Protein AF-A0A7G6RL54-F1 (afdb_monomer_lite)

InterPro domains:
  IPR003615 HNH nuclease [cd00085] (35-73)

Organism: Rhizobium leguminosarum bv. viciae (NCBI:txid387)

Radius of gyration: 21.29 Å; chains: 1; bounding box: 58×25×59 Å

Secondary structure (DSSP, 8-state):
-EE-TT-GGGTTS-SEE-HHHHHHHHHH-S--EE-TTT--EE-TTT-EEEETTS-TT---GGGEEEE-HHHHHHHHHHHHHHHHHHHHHHHHHHSS---THHHHHHHGGG-----

pLDDT: mean 82.57, std 20.1, range [34.28, 98.62]

Structure (mmCIF, N/CA/C/O backbone):
data_AF-A0A7G6RL54-F1
#
_entry.id   AF-A0A7G6RL54-F1
#
loop_
_atom_site.group_PDB
_atom_site.id
_atom_site.type_symbol
_atom_site.label_atom_id
_atom_site.label_alt_id
_atom_site.label_comp_id
_atom_site.label_asym_id
_atom_site.label_entity_id
_atom_site.label_seq_id
_atom_site.pdbx_PDB_ins_code
_atom_site.Cartn_x
_atom_site.Cartn_y
_atom_site.Cartn_z
_atom_site.occupancy
_atom_site.B_iso_or_equiv
_atom_site.auth_seq_id
_atom_site.auth_comp_id
_atom_site.auth_asym_id
_atom_site.auth_atom_id
_atom_site.pdbx_PDB_model_num
ATOM 1 N N . MET A 1 1 ? -6.321 11.489 1.165 1.00 89.75 1 MET A N 1
ATOM 2 C CA . MET A 1 1 ? -6.547 10.937 2.523 1.00 89.75 1 MET A CA 1
ATOM 3 C C . MET A 1 1 ? -8.037 10.681 2.677 1.00 89.75 1 MET A C 1
ATOM 5 O O . MET A 1 1 ? -8.804 11.387 2.035 1.00 89.75 1 MET A O 1
ATOM 9 N N . ALA A 1 2 ? -8.429 9.697 3.478 1.00 94.06 2 ALA A N 1
ATOM 10 C CA . ALA A 1 2 ? -9.812 9.393 3.830 1.00 94.06 2 ALA A CA 1
ATOM 11 C C . ALA A 1 2 ? -10.069 9.795 5.290 1.00 94.06 2 ALA A C 1
ATOM 13 O O . ALA A 1 2 ? -9.184 9.627 6.129 1.00 94.06 2 ALA A O 1
ATOM 14 N N . HIS A 1 3 ? -11.252 10.337 5.582 1.00 95.81 3 HIS A N 1
ATOM 15 C CA . HIS A 1 3 ? -11.720 10.540 6.954 1.00 95.81 3 HIS A CA 1
ATOM 16 C C . HIS A 1 3 ? -12.255 9.203 7.481 1.00 95.81 3 HIS A C 1
ATOM 18 O O . HIS A 1 3 ? -13.222 8.682 6.932 1.00 95.81 3 HIS A O 1
ATOM 24 N N . ALA A 1 4 ? -11.602 8.638 8.494 1.00 92.94 4 ALA A N 1
ATOM 25 C CA . ALA A 1 4 ? -11.834 7.278 8.980 1.00 92.94 4 ALA A CA 1
ATOM 26 C C . ALA A 1 4 ? -11.785 7.198 10.522 1.00 92.94 4 ALA A C 1
ATOM 28 O O . ALA A 1 4 ? -10.969 6.461 11.067 1.00 92.94 4 ALA A O 1
ATOM 29 N N . PRO A 1 5 ? -12.599 7.977 11.259 1.00 94.06 5 PRO A N 1
ATOM 30 C CA . PRO A 1 5 ? -12.598 7.947 12.720 1.00 94.06 5 PRO A CA 1
ATOM 31 C C . PRO A 1 5 ? -12.970 6.555 13.249 1.00 94.06 5 PRO A C 1
ATOM 33 O O . PRO A 1 5 ? -13.934 5.950 12.788 1.00 94.06 5 PRO A O 1
ATOM 36 N N . GLY A 1 6 ? -12.215 6.057 14.232 1.00 93.00 6 GLY A N 1
ATOM 37 C CA . GLY A 1 6 ? -12.452 4.741 14.839 1.00 93.00 6 GLY A CA 1
ATOM 38 C C . GLY A 1 6 ? -11.999 3.554 13.984 1.00 93.00 6 GLY A C 1
ATOM 39 O O . GLY A 1 6 ? -12.130 2.415 14.419 1.00 93.00 6 GLY A O 1
ATOM 40 N N . HIS A 1 7 ? -11.436 3.794 12.795 1.00 95.19 7 HIS A N 1
ATOM 41 C CA . HIS A 1 7 ? -10.824 2.736 11.998 1.00 95.19 7 HIS A CA 1
ATOM 42 C C . HIS A 1 7 ? -9.554 2.222 12.705 1.00 95.19 7 HIS A C 1
ATOM 44 O O . HIS A 1 7 ? -8.789 3.065 13.189 1.00 95.19 7 HIS A O 1
ATOM 50 N N . PRO A 1 8 ? -9.251 0.905 12.704 1.00 95.06 8 PRO A N 1
ATOM 51 C CA . PRO A 1 8 ? -8.079 0.346 13.394 1.00 95.06 8 PRO A CA 1
ATOM 52 C C . PRO A 1 8 ? -6.750 1.041 13.053 1.00 95.06 8 PRO A C 1
ATOM 54 O O . PRO A 1 8 ? -5.912 1.279 13.914 1.00 95.06 8 PRO A O 1
ATOM 57 N N . LEU A 1 9 ? -6.573 1.466 11.797 1.00 93.75 9 LEU A N 1
ATOM 58 C CA . LEU A 1 9 ? -5.379 2.220 11.368 1.00 93.75 9 LEU A CA 1
ATOM 59 C C . LEU A 1 9 ? -5.256 3.638 11.966 1.00 93.75 9 LEU A C 1
ATOM 61 O O . LEU A 1 9 ? -4.162 4.202 11.998 1.00 93.75 9 LEU A O 1
ATOM 65 N N . THR A 1 10 ? -6.359 4.212 12.444 1.00 93.31 10 THR A N 1
ATOM 66 C CA . THR A 1 10 ? -6.423 5.557 13.043 1.00 93.31 10 THR A CA 1
ATOM 67 C C . THR A 1 10 ? -6.540 5.535 14.567 1.00 93.31 10 THR A C 1
ATOM 69 O O . THR A 1 10 ? -6.608 6.600 15.184 1.00 93.31 10 THR A O 1
ATOM 72 N N . GLU A 1 11 ? -6.564 4.354 15.190 1.00 87.94 11 GLU A N 1
ATOM 73 C CA . GLU A 1 11 ? -6.712 4.228 16.638 1.00 87.94 11 GLU A CA 1
ATOM 74 C C . GLU A 1 11 ? -5.574 4.964 17.368 1.00 87.94 11 GLU A C 1
ATOM 76 O O . GLU A 1 11 ? -4.393 4.830 17.037 1.00 87.94 11 GLU A O 1
ATOM 81 N N . GLY A 1 12 ? -5.939 5.830 18.320 1.00 83.88 12 GLY A N 1
ATOM 82 C CA . GLY A 1 12 ? -4.990 6.680 19.049 1.00 83.88 12 GLY A CA 1
ATOM 83 C C . GLY A 1 12 ? -4.324 7.792 18.220 1.00 83.88 12 GLY A C 1
ATOM 84 O O . GLY A 1 12 ? -3.381 8.423 18.697 1.00 83.88 12 GLY A O 1
ATOM 85 N N . LYS A 1 13 ? -4.782 8.050 16.986 1.00 85.69 13 LYS A N 1
ATOM 86 C CA . LYS A 1 13 ? -4.226 9.057 16.063 1.00 85.69 13 LYS A CA 1
ATOM 87 C C . LYS A 1 13 ? -5.307 10.030 15.568 1.00 85.69 13 LYS A C 1
ATOM 89 O O . LYS A 1 13 ? -6.429 10.073 16.064 1.00 85.69 13 LYS A O 1
ATOM 94 N N . ARG A 1 14 ? -4.945 10.873 14.592 1.00 90.06 14 ARG A N 1
ATOM 95 C CA . ARG A 1 14 ? -5.889 11.742 13.865 1.00 90.06 14 ARG A CA 1
ATOM 96 C C . ARG A 1 14 ? -6.915 10.876 13.110 1.00 90.06 14 ARG A C 1
ATOM 98 O O . ARG A 1 14 ? -6.538 9.803 12.649 1.00 90.06 14 ARG A O 1
ATOM 105 N N . PRO A 1 15 ? -8.155 11.354 12.881 1.00 93.94 15 PRO A N 1
ATOM 106 C CA . PRO A 1 15 ? -9.223 10.577 12.234 1.00 93.94 15 PRO A CA 1
ATOM 107 C C . PRO A 1 15 ? -9.051 10.474 10.707 1.00 93.94 15 PRO A C 1
ATOM 109 O O . PRO A 1 15 ? -10.028 10.446 9.964 1.00 93.94 15 PRO A O 1
ATOM 112 N N . TYR A 1 16 ? -7.812 10.483 10.216 1.00 95.94 16 TYR A N 1
ATOM 113 C CA . TYR A 1 16 ? -7.485 10.467 8.797 1.00 95.94 16 TYR A CA 1
ATOM 114 C C . TYR A 1 16 ? -6.367 9.470 8.518 1.00 95.94 16 TYR A C 1
ATOM 116 O O . TYR A 1 16 ? -5.381 9.420 9.250 1.00 95.94 16 TYR A O 1
ATOM 124 N N . GLU A 1 17 ? -6.497 8.744 7.412 1.00 95.44 17 GLU A N 1
ATOM 125 C CA . GLU A 1 17 ? -5.501 7.790 6.915 1.00 95.44 17 GLU A CA 1
ATOM 126 C C . GLU A 1 17 ? -5.422 7.869 5.379 1.00 95.44 17 GLU A C 1
ATOM 128 O O . GLU A 1 17 ? -6.260 8.486 4.708 1.00 95.44 17 GLU A O 1
ATOM 133 N N . PHE A 1 18 ? -4.391 7.292 4.773 1.00 96.19 18 PHE A N 1
ATOM 134 C CA . PHE A 1 18 ? -4.321 7.156 3.326 1.00 96.19 18 PHE A CA 1
ATOM 135 C C . PHE A 1 18 ? -5.436 6.248 2.800 1.00 96.19 18 PHE A C 1
ATOM 137 O O . PHE A 1 18 ? -5.626 5.131 3.273 1.00 96.19 18 PHE A O 1
ATOM 144 N N . GLN A 1 19 ? -6.145 6.718 1.769 1.00 97.69 19 GLN A N 1
ATOM 145 C CA . GLN A 1 19 ? -7.305 6.019 1.210 1.00 97.69 19 GLN A CA 1
ATOM 146 C C . GLN A 1 19 ? -6.963 4.593 0.758 1.00 97.69 19 GLN A C 1
ATOM 148 O O . GLN A 1 19 ? -7.717 3.679 1.061 1.00 97.69 19 GLN A O 1
ATOM 153 N N . HIS A 1 20 ? -5.811 4.384 0.113 1.00 97.69 20 HIS A N 1
ATOM 154 C CA . HIS A 1 20 ? -5.365 3.044 -0.279 1.00 97.69 20 HIS A CA 1
ATOM 155 C C . HIS A 1 20 ? -5.150 2.107 0.920 1.00 97.69 20 HIS A C 1
ATOM 157 O O . HIS A 1 20 ? -5.418 0.920 0.804 1.00 97.69 20 HIS A O 1
ATOM 163 N N . ARG A 1 21 ? -4.701 2.610 2.083 1.00 97.62 21 ARG A N 1
ATOM 164 C CA . ARG A 1 21 ? -4.529 1.772 3.283 1.00 97.62 21 ARG A CA 1
ATOM 165 C C . ARG A 1 21 ? -5.881 1.362 3.858 1.00 97.62 21 ARG A C 1
ATOM 167 O O . ARG A 1 21 ? -6.031 0.207 4.230 1.00 97.62 21 ARG A O 1
ATOM 174 N N . VAL A 1 22 ? -6.845 2.286 3.890 1.00 97.75 22 VAL A N 1
ATOM 175 C CA . VAL A 1 22 ? -8.219 2.012 4.348 1.00 97.75 22 VAL A CA 1
ATOM 176 C C . VAL A 1 22 ? -8.891 0.986 3.435 1.00 97.75 22 VAL A C 1
AT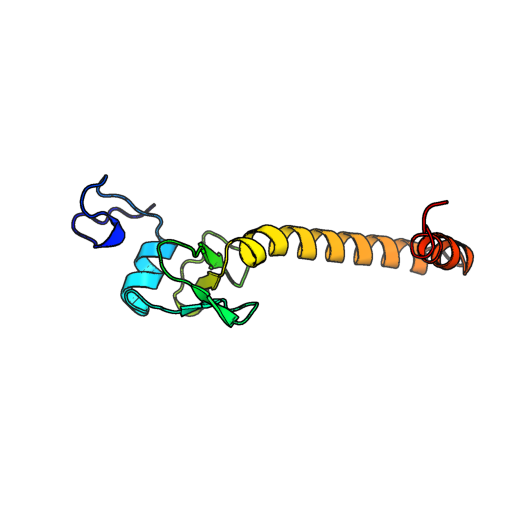OM 178 O O . VAL A 1 22 ? -9.268 -0.077 3.905 1.00 97.75 22 VAL A O 1
ATOM 181 N N . VAL A 1 23 ? -8.928 1.235 2.119 1.00 98.31 23 VAL A N 1
ATOM 182 C CA . VAL A 1 23 ? -9.554 0.312 1.153 1.00 98.31 23 VAL A CA 1
ATOM 183 C C . VAL A 1 23 ? -8.919 -1.080 1.210 1.00 98.31 23 VAL A C 1
ATOM 185 O O . VAL A 1 23 ? -9.629 -2.085 1.183 1.00 98.31 23 VAL A O 1
ATOM 188 N N . PHE A 1 24 ? -7.589 -1.155 1.304 1.00 98.50 24 PHE A N 1
ATOM 189 C CA . PHE A 1 24 ? -6.899 -2.437 1.392 1.00 98.50 24 PHE A CA 1
ATOM 190 C C . PHE A 1 24 ? -7.211 -3.175 2.702 1.00 98.50 24 PHE A C 1
ATOM 192 O O . PHE A 1 24 ? -7.448 -4.381 2.654 1.00 98.50 24 PHE A O 1
ATOM 199 N N . TYR A 1 25 ? -7.247 -2.470 3.840 1.00 98.06 25 TYR A N 1
ATOM 200 C CA . TYR A 1 25 ? -7.602 -3.045 5.143 1.00 98.06 25 TYR A CA 1
ATOM 201 C C . TYR A 1 25 ? -9.039 -3.569 5.152 1.00 98.06 25 TYR A C 1
ATOM 203 O O . TYR A 1 25 ? -9.263 -4.719 5.513 1.00 98.06 25 TYR A O 1
ATOM 211 N N . ASP A 1 26 ? -10.000 -2.768 4.692 1.00 97.69 26 ASP A N 1
ATOM 212 C CA . ASP A 1 26 ? -11.413 -3.161 4.644 1.00 97.69 26 ASP A CA 1
ATOM 213 C C . ASP A 1 26 ? -11.638 -4.396 3.759 1.00 97.69 26 ASP A C 1
ATOM 215 O O . ASP A 1 26 ? -12.522 -5.207 4.025 1.00 97.69 26 ASP A O 1
ATOM 219 N N . THR A 1 27 ? -10.822 -4.555 2.711 1.00 98.12 27 THR A N 1
ATOM 220 C CA . THR A 1 27 ? -10.923 -5.683 1.776 1.00 98.12 27 THR A CA 1
ATOM 221 C C . THR A 1 27 ? -10.228 -6.946 2.294 1.00 98.12 27 THR A C 1
ATOM 223 O O . THR A 1 27 ? -10.754 -8.042 2.122 1.00 98.12 27 THR A O 1
ATOM 226 N N . ASN A 1 28 ? -9.039 -6.816 2.891 1.00 97.88 28 ASN A N 1
ATOM 227 C CA . ASN A 1 28 ? -8.142 -7.952 3.153 1.00 97.88 28 ASN A CA 1
ATOM 228 C C . ASN A 1 28 ? -7.900 -8.228 4.648 1.00 97.88 28 ASN A C 1
ATOM 230 O O . ASN A 1 28 ? -7.279 -9.230 4.998 1.00 97.88 28 ASN A O 1
ATOM 234 N N . GLY A 1 29 ? -8.362 -7.353 5.539 1.00 97.38 29 GLY A N 1
ATOM 235 C CA . GLY A 1 29 ? -8.094 -7.422 6.971 1.00 97.38 29 GLY A CA 1
ATOM 236 C C . GLY A 1 29 ? -6.678 -6.973 7.343 1.00 97.38 29 GLY A C 1
ATOM 237 O O . GLY A 1 29 ? -6.058 -6.155 6.665 1.00 97.38 29 GLY A O 1
ATOM 238 N N . VAL A 1 30 ? -6.173 -7.491 8.466 1.00 96.00 30 VAL A N 1
ATOM 239 C CA . VAL A 1 30 ? -4.924 -7.030 9.104 1.00 96.00 30 VAL A CA 1
ATOM 240 C C . VAL A 1 30 ? -3.649 -7.683 8.549 1.00 96.00 30 VAL A C 1
ATOM 242 O O . VAL A 1 30 ? -2.562 -7.134 8.725 1.00 96.00 30 VAL A O 1
ATOM 245 N N . GLY A 1 31 ? -3.771 -8.817 7.857 1.00 93.94 31 GLY A N 1
ATOM 246 C CA . GLY A 1 31 ? -2.641 -9.645 7.427 1.00 93.94 31 GLY A CA 1
ATOM 247 C C . GLY A 1 31 ? -2.337 -10.804 8.392 1.00 93.94 31 GLY A C 1
ATOM 248 O O . GLY A 1 31 ? -3.205 -11.150 9.201 1.00 93.94 31 GLY A O 1
ATOM 249 N N . PRO A 1 32 ? -1.134 -11.415 8.320 1.00 97.25 32 PRO A N 1
ATOM 250 C CA . PRO A 1 32 ? 0.004 -11.021 7.479 1.00 97.25 32 PRO A CA 1
ATOM 251 C C . PRO A 1 32 ? -0.254 -11.229 5.980 1.00 97.25 32 PRO A C 1
ATOM 253 O O . PRO A 1 32 ? -1.217 -11.882 5.580 1.00 97.25 32 PRO A O 1
ATOM 256 N N . PHE A 1 33 ? 0.616 -10.654 5.153 1.00 98.44 33 PHE A N 1
ATOM 257 C CA . PHE A 1 33 ? 0.580 -10.760 3.697 1.00 98.44 33 PHE A CA 1
ATOM 258 C C . PHE A 1 33 ? 1.945 -11.162 3.156 1.00 98.44 33 PHE A C 1
ATOM 260 O O . PHE A 1 33 ? 2.969 -10.915 3.781 1.00 98.44 33 PHE A O 1
ATOM 267 N N . GLU A 1 34 ? 1.978 -11.689 1.942 1.00 98.62 34 GLU A N 1
ATOM 268 C CA . GLU A 1 34 ? 3.218 -11.827 1.186 1.00 98.62 34 GLU A CA 1
ATOM 269 C C . GLU A 1 34 ? 3.379 -10.619 0.262 1.00 98.62 34 GLU A C 1
ATOM 271 O O . GLU A 1 34 ? 2.444 -10.224 -0.437 1.00 98.62 34 GLU A O 1
ATOM 276 N N . CYS A 1 35 ? 4.570 -10.022 0.236 1.00 98.38 35 CYS A N 1
ATOM 277 C CA . CYS A 1 35 ? 4.911 -8.985 -0.727 1.00 98.38 35 CYS A CA 1
ATOM 278 C C . CYS A 1 35 ? 4.655 -9.510 -2.141 1.00 98.38 35 CYS A C 1
ATOM 280 O O . CYS A 1 35 ? 5.303 -10.464 -2.571 1.00 98.38 35 CYS A O 1
ATOM 282 N N . HIS A 1 36 ? 3.797 -8.832 -2.897 1.00 98.00 36 HIS A N 1
ATOM 283 C CA . HIS A 1 36 ? 3.410 -9.260 -4.239 1.00 98.00 36 HIS A CA 1
ATOM 284 C C . HIS A 1 36 ? 4.610 -9.465 -5.180 1.00 98.00 36 HIS A C 1
ATOM 286 O O . HIS A 1 36 ? 4.582 -10.305 -6.073 1.00 98.00 36 HIS A O 1
ATOM 292 N N . TRP A 1 37 ? 5.687 -8.702 -4.973 1.00 96.25 37 TRP A N 1
ATOM 293 C CA . TRP A 1 37 ? 6.843 -8.689 -5.867 1.00 96.25 37 TRP A CA 1
ATOM 294 C C . TRP A 1 37 ? 7.938 -9.697 -5.517 1.00 96.25 37 TRP A C 1
ATOM 296 O O . TRP A 1 37 ? 8.677 -10.111 -6.408 1.00 96.25 37 TRP A O 1
ATOM 306 N N . CYS A 1 38 ? 8.107 -10.045 -4.240 1.00 97.38 38 CYS A N 1
ATOM 307 C CA . CYS A 1 38 ? 9.216 -10.903 -3.803 1.00 97.38 38 CYS A CA 1
ATOM 308 C C . CYS A 1 38 ? 8.832 -12.000 -2.806 1.00 97.38 38 CYS A C 1
ATOM 310 O O . CYS A 1 38 ? 9.706 -12.759 -2.399 1.00 97.38 38 CYS A O 1
ATOM 312 N N . GLY A 1 39 ? 7.566 -12.074 -2.393 1.00 98.25 39 GLY A N 1
ATOM 313 C CA . GLY A 1 39 ? 7.043 -13.097 -1.489 1.00 98.25 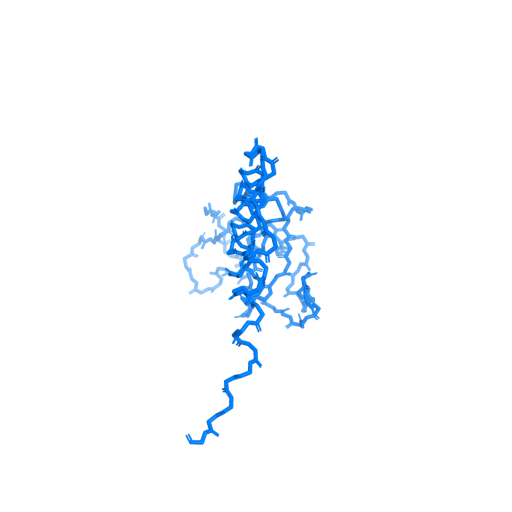39 GLY A CA 1
ATOM 314 C C . GLY A 1 39 ? 7.414 -12.929 -0.014 1.00 98.25 39 GLY A C 1
ATOM 315 O O . GLY A 1 39 ? 6.958 -13.715 0.803 1.00 98.25 39 GLY A O 1
ATOM 316 N N . VAL A 1 40 ? 8.225 -11.931 0.365 1.00 98.25 40 VAL A N 1
ATOM 317 C CA . VAL A 1 40 ? 8.568 -11.727 1.786 1.00 98.25 40 VAL A CA 1
ATOM 318 C C . VAL A 1 40 ? 7.318 -11.385 2.594 1.00 98.25 40 VAL A C 1
ATOM 320 O O . VAL A 1 40 ? 6.514 -10.567 2.148 1.00 98.25 40 VAL A O 1
ATOM 323 N N . GLU A 1 41 ? 7.172 -11.982 3.774 1.00 98.62 41 GLU A N 1
ATOM 324 C CA . GLU A 1 41 ? 6.068 -11.674 4.682 1.00 98.62 41 GLU A CA 1
ATOM 325 C C . GLU A 1 41 ? 6.121 -10.205 5.129 1.00 98.62 41 GLU A C 1
ATOM 327 O O . GLU A 1 41 ? 7.185 -9.671 5.461 1.00 98.62 41 GLU A O 1
ATOM 332 N N . VAL A 1 42 ? 4.968 -9.542 5.103 1.00 98.44 42 VAL A N 1
ATOM 333 C CA . VAL A 1 42 ? 4.782 -8.143 5.472 1.00 98.44 42 VAL A CA 1
ATOM 334 C C . VAL A 1 42 ? 3.438 -7.924 6.173 1.00 98.44 42 VAL A C 1
ATOM 336 O O . VAL A 1 42 ? 2.477 -8.666 5.983 1.00 98.44 42 VAL A O 1
ATOM 339 N N . ASP A 1 43 ? 3.347 -6.856 6.953 1.00 97.44 43 ASP A N 1
ATOM 340 C CA . ASP A 1 43 ? 2.140 -6.402 7.636 1.00 97.44 43 ASP A CA 1
ATOM 341 C C . ASP A 1 43 ? 2.047 -4.864 7.621 1.00 97.44 43 ASP A C 1
ATOM 343 O O . ASP A 1 43 ? 2.914 -4.159 7.099 1.00 97.44 43 ASP A O 1
ATOM 347 N N . PHE A 1 44 ? 1.002 -4.293 8.222 1.00 95.75 44 PHE A N 1
ATOM 348 C CA . PHE A 1 44 ? 0.822 -2.836 8.258 1.00 95.75 44 PHE A CA 1
ATOM 349 C C . PHE A 1 44 ? 1.932 -2.057 8.991 1.00 95.75 44 PHE A C 1
ATOM 351 O O . PHE A 1 44 ? 1.976 -0.827 8.838 1.00 95.75 44 PHE A O 1
ATOM 358 N N . SER A 1 45 ? 2.804 -2.729 9.756 1.00 94.75 45 SER A N 1
ATOM 359 C CA . SER A 1 45 ? 3.968 -2.138 10.425 1.00 94.75 45 SER A CA 1
ATOM 360 C C . SER A 1 45 ? 5.185 -2.020 9.503 1.00 94.75 45 SER A C 1
ATOM 362 O O . SER A 1 45 ? 5.990 -1.104 9.682 1.00 94.75 45 SER A O 1
ATOM 364 N N . ASN A 1 46 ? 5.303 -2.891 8.493 1.00 96.06 46 ASN A N 1
ATOM 365 C CA . ASN A 1 46 ? 6.480 -2.969 7.627 1.00 96.06 46 ASN A CA 1
ATOM 366 C C . ASN A 1 46 ? 6.179 -2.996 6.111 1.00 96.06 46 ASN A C 1
ATOM 368 O O . ASN A 1 46 ? 7.113 -3.138 5.326 1.00 96.06 46 ASN A O 1
ATOM 372 N N . MET A 1 47 ? 4.925 -2.812 5.679 1.00 97.19 47 MET A N 1
ATOM 373 C CA . MET A 1 47 ? 4.529 -2.768 4.265 1.00 97.19 47 MET A CA 1
ATOM 374 C C . MET A 1 47 ? 4.156 -1.371 3.756 1.00 97.19 47 MET A C 1
ATOM 376 O O . MET A 1 47 ? 3.747 -0.472 4.498 1.00 97.19 47 MET A O 1
ATOM 380 N N . HIS A 1 48 ? 4.181 -1.239 2.434 1.00 96.94 48 HIS A N 1
ATOM 381 C CA . HIS A 1 48 ? 3.450 -0.224 1.687 1.00 96.94 48 HIS A CA 1
ATOM 382 C C . HIS A 1 48 ? 2.359 -0.894 0.854 1.00 96.94 48 HIS A C 1
ATOM 384 O O . HIS A 1 48 ? 2.542 -2.011 0.3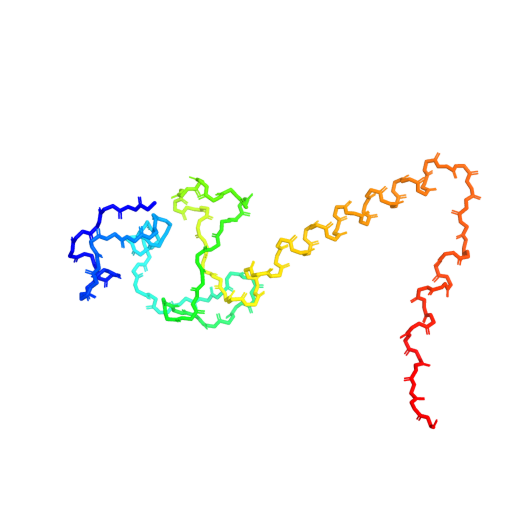76 1.00 96.94 48 HIS A O 1
ATOM 390 N N . ILE A 1 49 ? 1.246 -0.189 0.654 1.00 97.88 49 ILE A N 1
ATOM 391 C CA . ILE A 1 49 ? 0.271 -0.573 -0.365 1.00 97.88 49 ILE A CA 1
ATOM 392 C C . ILE A 1 49 ? 0.736 0.044 -1.682 1.00 97.88 49 ILE A C 1
ATOM 394 O O . ILE A 1 49 ? 0.822 1.270 -1.785 1.00 97.88 49 ILE A O 1
ATOM 398 N N . ASP A 1 50 ? 1.089 -0.809 -2.633 1.00 96.94 50 ASP A N 1
ATOM 399 C CA . ASP A 1 50 ? 1.527 -0.434 -3.974 1.00 96.94 50 ASP A CA 1
ATOM 400 C C . ASP A 1 50 ? 0.323 -0.351 -4.921 1.00 96.94 50 ASP A C 1
ATOM 402 O O . ASP A 1 50 ? -0.655 -1.088 -4.769 1.00 96.94 50 ASP A O 1
ATOM 406 N N . HIS A 1 51 ? 0.415 0.542 -5.900 1.00 96.75 51 HIS A N 1
ATOM 407 C CA . HIS A 1 51 ? -0.548 0.681 -6.987 1.00 96.75 51 HIS A CA 1
ATOM 408 C C . HIS A 1 51 ? 0.004 -0.072 -8.192 1.00 96.75 51 HIS A C 1
ATOM 410 O O . HIS A 1 51 ? 1.021 0.324 -8.770 1.00 96.75 51 HIS A O 1
ATOM 416 N N . HIS A 1 52 ? -0.653 -1.164 -8.583 1.00 95.88 52 HIS A N 1
ATOM 417 C CA . HIS A 1 52 ? -0.161 -2.038 -9.648 1.00 95.88 52 HIS A CA 1
ATOM 418 C C . HIS A 1 52 ? 0.068 -1.270 -10.963 1.00 95.88 52 HIS A C 1
ATOM 420 O O . HIS A 1 52 ? 1.084 -1.467 -11.633 1.00 95.88 52 HIS A O 1
ATOM 426 N N . ASP A 1 53 ? -0.806 -0.321 -11.288 1.00 95.00 53 ASP A N 1
ATOM 427 C CA . ASP A 1 53 ? -0.705 0.563 -12.456 1.00 95.00 53 ASP A CA 1
ATOM 428 C C . ASP A 1 53 ? 0.194 1.808 -12.275 1.00 95.00 53 ASP A C 1
ATOM 430 O O . ASP A 1 53 ? 0.374 2.572 -13.223 1.00 95.00 53 ASP A O 1
ATOM 434 N N . ASN A 1 54 ? 0.794 2.006 -11.095 1.00 91.44 54 ASN A N 1
ATOM 435 C CA . ASN A 1 54 ? 1.509 3.221 -10.671 1.00 91.44 54 ASN A CA 1
ATOM 436 C C . ASN A 1 54 ? 0.655 4.505 -10.592 1.00 91.44 54 ASN A C 1
ATOM 438 O O . ASN A 1 54 ? 1.210 5.592 -10.386 1.00 91.44 54 ASN A O 1
ATOM 442 N N . ASP A 1 55 ? -0.671 4.418 -10.700 1.00 93.81 55 ASP A N 1
ATOM 443 C CA . ASP A 1 55 ? -1.573 5.547 -10.489 1.00 93.81 55 ASP A CA 1
ATOM 444 C C . ASP A 1 55 ? -2.044 5.591 -9.031 1.00 93.81 55 ASP A C 1
ATOM 446 O O . ASP A 1 55 ? -2.949 4.876 -8.602 1.00 93.81 55 ASP A O 1
ATOM 450 N N . LYS A 1 56 ? -1.469 6.522 -8.263 1.00 94.12 56 LYS A N 1
ATOM 451 C CA . LYS A 1 56 ? -1.790 6.731 -6.839 1.00 94.12 56 LYS A CA 1
ATOM 452 C C . LYS A 1 56 ? -3.240 7.152 -6.580 1.00 94.12 56 LYS A C 1
ATOM 454 O O . LYS A 1 56 ? -3.662 7.198 -5.420 1.00 94.12 56 LYS A O 1
ATOM 459 N N . THR A 1 57 ? -3.979 7.533 -7.620 1.00 96.19 57 THR A N 1
ATOM 460 C CA . THR A 1 57 ? -5.390 7.917 -7.531 1.00 96.19 57 THR A CA 1
ATOM 461 C C . THR A 1 57 ? -6.335 6.736 -7.770 1.00 96.19 57 THR A C 1
ATOM 463 O O . THR A 1 57 ? -7.469 6.767 -7.282 1.00 96.19 57 THR A O 1
ATOM 466 N N . ASN A 1 58 ? -5.864 5.653 -8.402 1.00 97.75 58 ASN A N 1
ATOM 467 C CA . ASN A 1 58 ? -6.643 4.441 -8.646 1.00 97.75 58 ASN A CA 1
ATOM 4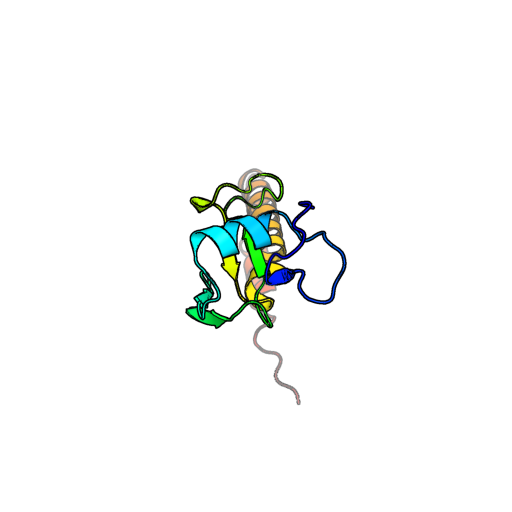68 C C . ASN A 1 58 ? -6.647 3.513 -7.420 1.00 97.75 58 ASN A C 1
ATOM 470 O O . ASN A 1 58 ? -5.909 2.534 -7.332 1.00 97.75 58 ASN A O 1
ATOM 474 N N . ASN A 1 59 ? -7.522 3.803 -6.460 1.00 98.12 59 ASN A N 1
ATOM 475 C CA . ASN A 1 59 ? -7.658 3.021 -5.227 1.00 98.12 59 ASN A CA 1
ATOM 476 C C . ASN A 1 59 ? -8.644 1.844 -5.346 1.00 98.12 59 ASN A C 1
ATOM 478 O O . ASN A 1 59 ? -9.264 1.472 -4.353 1.00 98.12 59 ASN A O 1
ATOM 482 N N . THR A 1 60 ? -8.847 1.284 -6.540 1.00 98.25 60 THR A N 1
ATOM 483 C CA . THR A 1 60 ? -9.698 0.092 -6.691 1.00 98.25 60 THR A CA 1
ATOM 484 C C . THR A 1 60 ? -9.051 -1.111 -5.988 1.00 98.25 60 THR A C 1
ATOM 486 O O . THR A 1 60 ? -7.840 -1.281 -6.111 1.00 98.25 60 THR A O 1
ATOM 489 N N . PRO A 1 61 ? -9.804 -1.970 -5.268 1.00 98.00 61 PRO A N 1
ATOM 490 C CA . PRO A 1 61 ? -9.207 -3.047 -4.470 1.00 98.00 61 PRO A CA 1
ATOM 491 C C . PRO A 1 61 ? -8.250 -3.962 -5.248 1.00 98.00 61 PRO A C 1
ATOM 493 O O . PRO A 1 61 ? -7.191 -4.306 -4.741 1.00 98.00 61 PRO A O 1
ATOM 496 N N . GLY A 1 62 ? -8.571 -4.291 -6.505 1.00 97.75 62 GLY A N 1
ATOM 497 C CA . GLY A 1 62 ? -7.716 -5.122 -7.364 1.00 97.75 62 GLY A CA 1
ATOM 498 C C . GLY A 1 62 ? -6.441 -4.438 -7.878 1.00 97.75 62 GLY A C 1
ATOM 499 O O . GLY A 1 62 ? -5.577 -5.116 -8.425 1.00 97.75 62 GLY A O 1
ATOM 500 N N . ASN A 1 63 ? -6.311 -3.117 -7.721 1.00 98.38 63 ASN A N 1
ATOM 501 C CA . ASN A 1 63 ? -5.104 -2.364 -8.073 1.00 98.38 63 ASN A CA 1
ATOM 502 C C . ASN A 1 63 ? -4.153 -2.174 -6.877 1.00 98.38 63 ASN A C 1
ATOM 504 O O . ASN A 1 63 ? -3.044 -1.677 -7.055 1.00 98.38 63 ASN A O 1
ATOM 508 N N . LEU A 1 64 ? -4.579 -2.542 -5.666 1.00 98.50 64 LEU A N 1
ATOM 509 C CA . LEU A 1 64 ? -3.824 -2.338 -4.434 1.00 98.50 64 LEU A CA 1
ATOM 510 C C . LEU A 1 64 ? -3.139 -3.635 -4.007 1.00 98.50 64 LEU A C 1
ATOM 512 O O . LEU A 1 64 ? -3.795 -4.653 -3.803 1.00 98.50 64 LEU A O 1
ATOM 516 N N . LEU A 1 65 ? -1.819 -3.590 -3.845 1.00 98.06 65 LEU A N 1
ATOM 517 C CA . LEU A 1 65 ? -0.998 -4.768 -3.569 1.00 98.06 65 LEU A CA 1
ATOM 518 C C . LEU A 1 65 ? -0.162 -4.572 -2.297 1.00 98.06 65 LEU A C 1
ATOM 520 O O . LEU A 1 65 ? 0.401 -3.492 -2.106 1.00 98.06 65 LEU A O 1
ATOM 524 N N . PRO A 1 66 ? -0.004 -5.596 -1.441 1.00 98.44 66 PRO A N 1
ATOM 525 C CA . PRO A 1 66 ? 0.951 -5.530 -0.344 1.00 98.44 66 PRO A CA 1
ATOM 526 C C . PRO A 1 66 ? 2.374 -5.594 -0.915 1.00 98.44 66 PRO A C 1
ATOM 528 O O . PRO A 1 66 ? 2.715 -6.496 -1.681 1.00 98.44 66 PRO A O 1
ATOM 531 N N . SER A 1 67 ? 3.230 -4.642 -0.552 1.00 98.31 67 SER A N 1
ATOM 532 C CA . SER A 1 67 ? 4.628 -4.616 -0.985 1.00 98.31 67 SER A CA 1
ATOM 533 C C . SER A 1 67 ? 5.557 -4.269 0.167 1.00 98.31 67 SER A C 1
ATOM 535 O O . SER A 1 67 ? 5.318 -3.334 0.930 1.00 98.31 67 SER A O 1
ATOM 537 N N . CYS A 1 68 ? 6.706 -4.940 0.230 1.00 98.12 68 CYS A N 1
ATOM 538 C CA . CYS A 1 68 ? 7.784 -4.514 1.112 1.00 98.12 68 CYS A CA 1
ATOM 539 C C . CYS A 1 68 ? 8.350 -3.143 0.667 1.00 98.12 68 CYS A C 1
ATOM 541 O O . CYS A 1 68 ? 8.219 -2.763 -0.510 1.00 98.12 68 CYS A O 1
ATOM 543 N N . PRO A 1 69 ? 9.025 -2.395 1.563 1.00 96.12 69 PRO A N 1
ATOM 544 C CA . PRO A 1 69 ? 9.572 -1.077 1.249 1.00 96.12 69 PRO A CA 1
ATOM 545 C C . PRO A 1 69 ? 10.616 -1.123 0.139 1.00 96.12 69 PRO A C 1
ATOM 547 O O . PRO A 1 69 ? 10.653 -0.239 -0.715 1.00 96.12 69 PRO A O 1
ATOM 550 N N . HIS A 1 70 ? 11.426 -2.184 0.097 1.00 95.81 70 HIS A N 1
ATOM 551 C CA . HIS A 1 70 ? 12.443 -2.356 -0.933 1.00 95.81 70 HIS A CA 1
ATOM 552 C C . HIS A 1 70 ? 11.834 -2.415 -2.342 1.00 95.81 70 HIS A C 1
ATOM 554 O O . HIS A 1 70 ? 12.259 -1.668 -3.226 1.00 95.81 70 HIS A O 1
ATOM 560 N N . CYS A 1 71 ? 10.828 -3.268 -2.555 1.00 95.94 71 CYS A N 1
ATOM 561 C CA . CYS A 1 71 ? 10.189 -3.429 -3.860 1.00 95.94 71 CYS A CA 1
ATOM 562 C C . CYS A 1 71 ? 9.435 -2.162 -4.280 1.00 95.94 71 CYS A C 1
ATOM 564 O O . CYS A 1 71 ? 9.673 -1.655 -5.379 1.00 95.94 71 CYS A O 1
ATOM 566 N N . ASN A 1 72 ? 8.625 -1.594 -3.381 1.00 94.69 72 ASN A N 1
ATOM 567 C CA . ASN A 1 72 ? 7.819 -0.406 -3.666 1.00 94.69 72 ASN A CA 1
ATOM 568 C C . ASN A 1 72 ? 8.688 0.806 -4.063 1.00 94.69 72 ASN A C 1
ATOM 570 O O . ASN A 1 72 ? 8.417 1.491 -5.045 1.00 94.69 72 ASN A O 1
ATOM 574 N N . MET A 1 73 ? 9.791 1.061 -3.346 1.00 90.12 73 MET A N 1
ATOM 575 C CA . MET A 1 73 ? 10.666 2.206 -3.642 1.00 90.12 73 MET A CA 1
ATOM 576 C C . MET A 1 73 ? 11.512 2.026 -4.911 1.00 90.12 73 MET A C 1
ATOM 578 O O . MET A 1 73 ? 11.854 3.012 -5.573 1.00 90.12 73 MET A O 1
ATOM 582 N N . ASN A 1 74 ? 11.892 0.790 -5.247 1.00 89.38 74 ASN A N 1
ATOM 583 C CA . ASN A 1 74 ? 12.759 0.518 -6.394 1.00 89.38 74 ASN A CA 1
ATOM 584 C C . ASN A 1 74 ? 11.996 0.344 -7.708 1.00 89.38 74 ASN A C 1
ATOM 586 O O . ASN A 1 74 ? 12.583 0.551 -8.773 1.00 89.38 74 ASN A O 1
ATOM 590 N N . ARG A 1 75 ? 10.701 0.021 -7.664 1.00 85.38 75 ARG A N 1
ATOM 591 C CA . ARG A 1 75 ? 9.887 -0.196 -8.865 1.00 85.38 75 ARG A CA 1
ATOM 592 C C . ARG A 1 75 ? 9.852 1.022 -9.807 1.00 85.38 75 ARG A C 1
ATOM 594 O O . ARG A 1 75 ? 10.244 0.850 -10.966 1.00 85.38 75 ARG A O 1
ATOM 601 N N . PRO A 1 76 ? 9.589 2.262 -9.345 1.00 82.88 76 PRO A N 1
ATOM 602 C CA . PRO A 1 76 ? 9.644 3.440 -10.217 1.00 82.88 76 PRO A CA 1
ATOM 603 C C . PRO A 1 76 ? 11.038 3.690 -10.811 1.00 82.88 76 PRO A C 1
ATOM 605 O O . PRO A 1 76 ? 11.173 4.148 -11.946 1.00 82.88 76 PRO A O 1
ATOM 608 N N . ARG A 1 77 ? 12.104 3.370 -10.059 1.00 81.56 77 ARG A N 1
ATOM 609 C CA . ARG A 1 77 ? 13.494 3.505 -10.532 1.00 81.56 77 ARG A CA 1
ATOM 610 C C . ARG A 1 77 ? 13.786 2.512 -11.654 1.00 81.56 77 ARG A C 1
ATOM 612 O O . ARG A 1 77 ? 14.377 2.897 -12.662 1.00 81.56 77 ARG A O 1
ATOM 619 N N . ARG A 1 78 ? 13.343 1.261 -11.495 1.00 79.12 78 ARG A N 1
ATOM 620 C CA . ARG A 1 78 ? 13.488 0.200 -12.498 1.00 79.12 78 ARG A CA 1
ATOM 621 C C . ARG A 1 78 ? 12.725 0.537 -13.774 1.00 79.12 78 ARG A C 1
ATOM 623 O O . ARG A 1 78 ? 13.293 0.431 -14.855 1.00 79.12 78 ARG A O 1
ATOM 630 N N . GLU A 1 79 ? 11.481 0.988 -13.665 1.00 82.44 79 GLU A N 1
ATOM 631 C CA . GLU A 1 79 ? 10.684 1.387 -14.831 1.00 82.44 79 GLU A CA 1
ATOM 632 C C . GLU A 1 79 ? 11.304 2.568 -15.576 1.00 82.44 79 GLU A C 1
ATOM 634 O O . GLU A 1 79 ? 11.417 2.540 -16.800 1.00 82.44 79 GLU A O 1
ATOM 639 N N . ARG A 1 80 ? 11.772 3.585 -14.843 1.00 79.50 80 ARG A N 1
ATOM 640 C CA . ARG A 1 80 ? 12.477 4.726 -15.431 1.00 79.50 80 ARG A CA 1
ATOM 641 C C . ARG A 1 80 ? 13.756 4.288 -16.149 1.00 79.50 80 ARG A C 1
ATOM 643 O O . ARG A 1 80 ? 13.995 4.734 -17.267 1.00 79.50 80 ARG A O 1
ATOM 650 N N . TYR A 1 81 ? 14.550 3.401 -15.545 1.00 78.81 81 TYR A N 1
ATOM 651 C CA . TYR A 1 81 ? 15.746 2.836 -16.175 1.00 78.81 81 TYR A CA 1
ATOM 652 C C . TYR A 1 81 ? 15.414 2.079 -17.465 1.00 78.81 81 TYR A C 1
ATOM 654 O O . TYR A 1 81 ? 16.057 2.317 -18.483 1.00 78.81 81 TYR A O 1
ATOM 662 N N . LEU A 1 82 ? 14.393 1.216 -17.449 1.00 78.94 82 LEU A N 1
ATOM 663 C CA . LEU A 1 82 ? 13.973 0.466 -18.636 1.00 78.94 82 LEU A CA 1
ATOM 664 C C . LEU A 1 82 ? 13.485 1.400 -19.749 1.00 78.94 82 LEU A C 1
ATOM 666 O O . LEU A 1 82 ? 13.927 1.255 -20.884 1.00 78.94 82 LEU A O 1
ATOM 670 N N . ARG A 1 83 ? 12.684 2.426 -19.423 1.00 77.44 83 ARG A N 1
ATOM 671 C CA . ARG A 1 83 ? 12.261 3.455 -20.390 1.00 77.44 83 ARG A CA 1
ATOM 672 C C . ARG A 1 83 ? 13.449 4.189 -21.012 1.00 77.44 83 ARG A C 1
ATOM 674 O O . ARG A 1 83 ? 13.477 4.370 -22.224 1.00 77.44 83 ARG A O 1
ATOM 681 N N . PHE A 1 84 ? 14.434 4.594 -20.209 1.00 77.56 84 PHE A N 1
ATOM 682 C CA . PHE A 1 84 ? 15.640 5.241 -20.733 1.00 77.56 84 PHE A CA 1
ATOM 683 C C . PHE A 1 84 ? 16.487 4.302 -21.586 1.00 77.56 84 PHE A C 1
ATOM 685 O O . PHE A 1 84 ? 16.948 4.711 -22.646 1.00 77.56 84 PHE A O 1
ATOM 692 N N . ARG A 1 85 ? 16.677 3.051 -21.152 1.00 75.94 85 ARG A N 1
ATOM 693 C CA . ARG A 1 85 ? 17.404 2.032 -21.916 1.00 75.94 85 ARG A CA 1
ATOM 694 C C . ARG A 1 85 ? 16.745 1.797 -23.269 1.00 75.94 85 ARG A C 1
ATOM 696 O O . ARG A 1 85 ? 17.447 1.729 -24.268 1.00 75.94 85 ARG A O 1
ATOM 703 N N . ASP A 1 86 ? 15.424 1.671 -23.302 1.00 75.19 86 ASP A N 1
ATOM 704 C CA . ASP A 1 86 ? 14.689 1.391 -24.533 1.00 75.19 86 ASP A CA 1
ATOM 705 C C . ASP A 1 86 ? 14.694 2.608 -25.471 1.00 75.19 86 ASP A C 1
ATOM 707 O O . ASP A 1 86 ? 14.895 2.442 -26.672 1.00 75.19 86 ASP A O 1
ATOM 711 N N . ALA A 1 87 ? 14.581 3.829 -24.932 1.00 70.94 87 ALA A N 1
ATOM 712 C CA . ALA A 1 87 ? 14.748 5.060 -25.706 1.00 70.94 87 ALA A CA 1
ATOM 713 C C . ALA A 1 87 ? 16.162 5.176 -26.299 1.00 70.94 87 ALA A C 1
ATOM 715 O O . ALA A 1 87 ? 16.302 5.414 -27.492 1.00 70.94 87 ALA A O 1
ATOM 716 N N . PHE A 1 88 ? 17.201 4.938 -25.493 1.00 67.69 88 PHE A N 1
ATOM 717 C CA . PHE A 1 88 ? 18.596 4.987 -25.938 1.00 67.69 88 PHE A CA 1
ATOM 718 C C . PHE A 1 88 ? 18.918 3.884 -26.950 1.00 67.69 88 PHE A C 1
ATOM 720 O O . PHE A 1 88 ? 19.567 4.138 -27.960 1.00 67.69 88 PHE A O 1
ATOM 727 N N . ARG A 1 89 ? 18.416 2.663 -26.717 1.00 63.62 89 ARG A N 1
ATOM 728 C CA . ARG A 1 89 ? 18.528 1.556 -27.670 1.00 63.62 89 ARG A CA 1
ATOM 729 C C . ARG A 1 89 ? 17.905 1.952 -28.998 1.00 63.62 89 ARG A C 1
ATOM 731 O O . ARG A 1 89 ? 18.566 1.781 -30.007 1.00 63.62 89 ARG A O 1
ATOM 738 N N . LYS A 1 90 ? 16.683 2.493 -28.990 1.00 59.47 90 LYS A N 1
ATOM 739 C CA . LYS A 1 90 ? 15.988 2.937 -30.202 1.00 59.47 90 LYS A CA 1
ATOM 740 C C . LYS A 1 90 ? 16.794 3.993 -30.968 1.00 59.47 90 LYS A C 1
ATOM 742 O O . LYS A 1 90 ? 16.979 3.831 -32.162 1.00 59.47 90 LYS A O 1
ATOM 747 N N . THR A 1 91 ? 17.3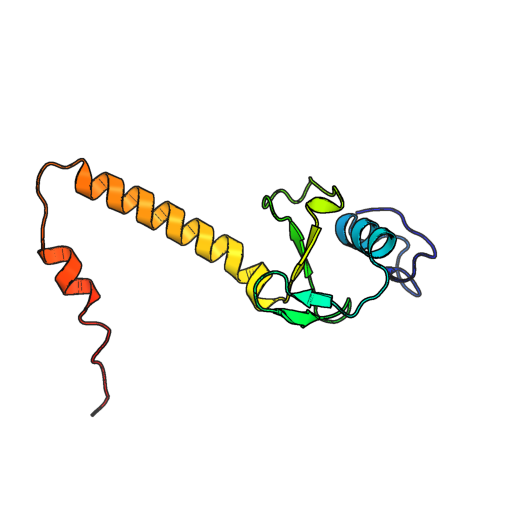62 4.984 -30.279 1.00 58.09 91 THR A N 1
ATOM 748 C CA . THR A 1 91 ? 18.254 5.979 -30.901 1.00 58.09 91 THR A CA 1
ATOM 749 C C . THR A 1 91 ? 19.480 5.345 -31.566 1.00 58.09 91 THR A C 1
ATOM 751 O O . THR A 1 91 ? 19.843 5.761 -32.655 1.00 58.09 91 THR A O 1
ATOM 754 N N . ILE A 1 92 ? 20.089 4.313 -30.967 1.00 56.00 92 ILE A N 1
ATOM 755 C CA . ILE A 1 92 ? 21.221 3.597 -31.587 1.00 56.00 92 ILE A CA 1
ATOM 756 C C . ILE A 1 92 ? 20.793 2.803 -32.829 1.00 56.00 92 ILE A C 1
ATOM 758 O O . ILE A 1 92 ? 21.555 2.736 -33.786 1.00 56.00 92 ILE A O 1
ATOM 762 N N . VAL A 1 93 ? 19.618 2.156 -32.813 1.00 54.31 93 VAL A N 1
ATOM 763 C CA . VAL A 1 93 ? 19.192 1.320 -33.955 1.00 54.31 93 VAL A CA 1
ATOM 764 C C . VAL A 1 93 ? 18.704 2.157 -35.140 1.00 54.31 93 VAL A C 1
ATOM 766 O O . VAL A 1 93 ? 18.795 1.685 -36.268 1.00 54.31 93 VAL A O 1
ATOM 769 N N . ASP A 1 94 ? 18.192 3.365 -34.886 1.00 51.22 94 ASP A N 1
ATOM 770 C CA . ASP A 1 94 ? 17.643 4.247 -35.921 1.00 51.22 94 ASP A CA 1
ATOM 771 C C . ASP A 1 94 ? 18.735 5.096 -36.626 1.00 51.22 94 ASP A C 1
ATOM 773 O O . ASP A 1 94 ? 18.501 5.556 -37.740 1.00 51.22 94 ASP A O 1
ATOM 777 N N . ASP A 1 95 ? 19.930 5.260 -36.035 1.00 46.16 95 ASP A N 1
ATOM 778 C CA . ASP A 1 95 ? 21.102 5.908 -36.659 1.00 46.16 95 ASP A CA 1
ATOM 779 C C . ASP A 1 95 ? 22.045 4.853 -37.290 1.00 46.16 95 ASP A C 1
ATOM 781 O O . ASP A 1 95 ? 23.073 4.492 -36.720 1.00 46.16 95 ASP A O 1
ATOM 785 N N . ASP A 1 96 ? 21.655 4.313 -38.448 1.00 52.38 96 ASP A N 1
ATOM 786 C CA . ASP A 1 96 ? 22.453 3.783 -39.579 1.00 52.38 96 ASP A CA 1
ATOM 787 C C . ASP A 1 96 ? 23.924 3.285 -39.397 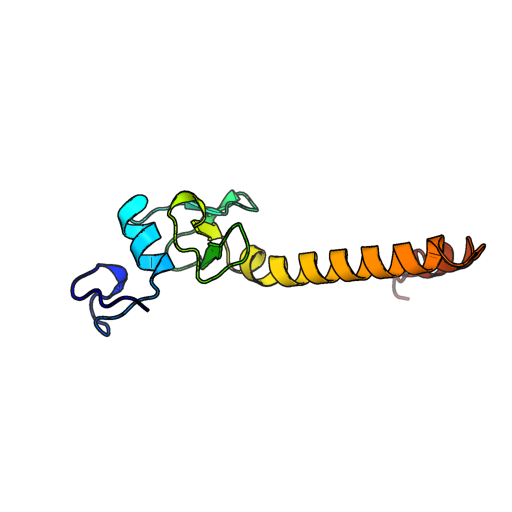1.00 52.38 96 ASP A C 1
ATOM 789 O O . ASP A 1 96 ? 24.719 3.336 -40.338 1.00 52.38 96 ASP A O 1
ATOM 793 N N . GLY A 1 97 ? 24.313 2.691 -38.261 1.00 52.50 97 GLY A N 1
ATOM 794 C CA . GLY A 1 97 ? 25.502 1.824 -38.171 1.00 52.50 97 GLY A CA 1
ATOM 795 C C . GLY A 1 97 ? 26.573 2.166 -37.133 1.00 52.50 97 GLY A C 1
ATOM 796 O O . GLY A 1 97 ? 27.745 2.319 -37.482 1.00 52.50 97 GLY A O 1
ATOM 797 N N . VAL A 1 98 ? 26.244 2.155 -35.837 1.00 51.91 98 VAL A N 1
ATOM 798 C CA . VAL A 1 98 ? 27.260 2.184 -34.766 1.00 51.91 98 VAL A CA 1
ATOM 799 C C . VAL A 1 98 ? 26.861 1.259 -33.614 1.00 51.91 98 VAL A C 1
ATOM 801 O O . VAL A 1 98 ? 25.754 1.358 -33.108 1.00 51.91 98 VAL A O 1
ATOM 804 N N . SER A 1 99 ? 27.700 0.421 -33.010 1.00 48.31 99 SER A N 1
ATOM 805 C CA . SER A 1 99 ? 28.815 -0.441 -33.418 1.00 48.31 99 SER A CA 1
ATOM 806 C C . SER A 1 99 ? 29.049 -1.377 -32.213 1.00 48.31 99 SER A C 1
ATOM 808 O O . SER A 1 99 ? 28.714 -1.028 -31.075 1.00 48.31 99 SER A O 1
ATOM 810 N N . GLU A 1 100 ? 29.689 -2.526 -32.426 1.00 47.88 100 GLU A N 1
ATOM 811 C CA . GLU A 1 100 ? 30.226 -3.429 -31.386 1.00 47.88 100 GLU A CA 1
ATOM 812 C C . GLU A 1 100 ? 31.072 -2.715 -30.292 1.00 47.88 100 GLU A C 1
ATOM 814 O O . GLU A 1 100 ? 31.319 -3.272 -29.223 1.00 47.88 100 GLU A O 1
ATOM 819 N N . ALA A 1 101 ? 31.475 -1.452 -30.498 1.00 48.31 101 ALA A N 1
ATOM 820 C CA . ALA A 1 101 ? 32.307 -0.681 -29.573 1.00 48.31 101 ALA A CA 1
ATOM 821 C C . ALA A 1 101 ? 31.599 -0.238 -28.276 1.00 48.31 101 ALA A C 1
ATOM 823 O O . ALA A 1 101 ? 32.274 -0.025 -27.269 1.00 48.31 101 ALA A O 1
ATOM 824 N N . ILE A 1 102 ? 30.263 -0.106 -28.255 1.00 49.38 102 ILE A N 1
ATOM 825 C CA . ILE A 1 102 ? 29.534 0.300 -27.033 1.00 49.38 102 ILE A CA 1
ATOM 826 C C . ILE A 1 102 ? 29.306 -0.901 -26.099 1.00 49.38 102 ILE A C 1
ATOM 828 O O . ILE A 1 102 ? 29.342 -0.743 -24.877 1.00 49.38 102 ILE A O 1
ATOM 832 N N . LEU A 1 103 ? 29.149 -2.117 -26.643 1.00 48.31 103 LEU A N 1
ATOM 833 C CA . LEU A 1 103 ? 29.017 -3.331 -25.827 1.00 48.31 103 LEU A CA 1
ATOM 834 C C . LEU A 1 103 ? 30.321 -3.646 -25.069 1.00 48.31 103 LEU A C 1
ATOM 836 O O . LEU A 1 103 ? 30.270 -4.028 -23.900 1.00 48.31 103 LEU A O 1
ATOM 840 N N . ALA A 1 104 ? 31.477 -3.395 -25.694 1.00 48.16 104 ALA A N 1
ATOM 841 C CA . ALA A 1 104 ? 32.800 -3.621 -25.105 1.00 48.16 104 ALA A CA 1
ATOM 842 C C . ALA A 1 104 ? 33.106 -2.723 -23.886 1.00 48.16 104 ALA A C 1
ATOM 844 O O . ALA A 1 104 ? 33.846 -3.129 -22.992 1.00 48.16 104 ALA A O 1
ATOM 845 N N . GLN A 1 105 ? 32.506 -1.528 -23.794 1.00 50.16 105 GLN A N 1
ATOM 846 C CA . GLN A 1 105 ? 32.721 -0.614 -22.659 1.00 50.16 105 GLN A CA 1
ATOM 847 C C . GLN A 1 105 ? 31.863 -0.952 -21.427 1.00 50.16 105 GLN A C 1
ATOM 849 O O . GLN A 1 105 ? 32.138 -0.468 -20.329 1.00 50.16 105 GLN A O 1
ATOM 854 N N . LEU A 1 106 ? 30.830 -1.791 -21.576 1.00 50.16 106 LEU A N 1
ATOM 855 C CA . LEU A 1 106 ? 29.965 -2.210 -20.466 1.00 50.16 106 LEU A CA 1
ATOM 856 C C . LEU A 1 106 ? 30.410 -3.530 -19.821 1.00 50.16 106 LEU A C 1
ATOM 858 O O . LEU A 1 106 ? 30.042 -3.794 -18.676 1.00 50.16 106 LEU A O 1
ATOM 862 N N . THR A 1 107 ? 31.237 -4.329 -20.498 1.00 46.78 107 THR A N 1
ATOM 863 C CA . THR A 1 107 ? 31.798 -5.574 -19.946 1.00 46.78 107 THR A CA 1
ATOM 864 C C . THR A 1 107 ? 33.020 -5.349 -19.047 1.00 46.78 107 THR A C 1
ATOM 866 O O . THR A 1 107 ? 33.284 -6.169 -18.169 1.00 46.78 107 THR A O 1
ATOM 869 N N . ASP A 1 108 ? 33.710 -4.210 -19.166 1.00 45.91 108 ASP A N 1
ATOM 870 C CA . ASP A 1 108 ? 34.964 -3.926 -18.439 1.00 45.91 108 ASP A CA 1
ATOM 871 C C . ASP A 1 108 ? 34.769 -3.548 -16.950 1.00 45.91 108 ASP A C 1
ATOM 873 O O . ASP A 1 108 ? 35.706 -3.486 -16.159 1.00 45.91 108 ASP A O 1
ATOM 877 N N . ARG A 1 109 ? 33.524 -3.351 -16.494 1.00 47.94 109 ARG A N 1
ATOM 878 C CA . ARG A 1 109 ? 33.235 -3.064 -15.073 1.00 47.94 109 ARG A CA 1
ATOM 879 C C . ARG A 1 109 ? 33.055 -4.301 -14.186 1.00 47.94 109 ARG A C 1
ATOM 881 O O . ARG A 1 109 ? 32.764 -4.143 -13.002 1.00 47.94 109 ARG A O 1
ATOM 888 N N . THR A 1 110 ? 33.238 -5.514 -14.713 1.00 44.38 110 THR A N 1
ATOM 889 C CA . THR A 1 110 ? 33.085 -6.762 -13.931 1.00 44.38 110 THR A CA 1
ATOM 890 C C . THR A 1 110 ? 34.391 -7.427 -13.484 1.00 44.38 110 THR A C 1
ATOM 892 O O . THR A 1 110 ? 34.340 -8.412 -12.753 1.00 44.38 110 THR A O 1
ATOM 895 N N . THR A 1 111 ? 35.561 -6.855 -13.781 1.00 49.16 111 THR A N 1
ATOM 896 C CA . THR A 1 111 ? 36.859 -7.390 -13.319 1.00 49.16 111 THR A CA 1
ATOM 897 C C . THR A 1 111 ? 37.727 -6.324 -12.651 1.00 49.16 111 THR A C 1
ATOM 899 O O . THR A 1 111 ? 38.830 -6.033 -13.092 1.00 49.16 111 THR A O 1
ATOM 902 N N . GLY A 1 112 ? 37.243 -5.739 -11.555 1.00 35.50 112 GLY A N 1
ATOM 903 C CA . GLY A 1 112 ? 38.029 -4.842 -10.700 1.00 35.50 112 GLY A CA 1
ATOM 904 C C . GLY A 1 112 ? 38.267 -5.435 -9.312 1.00 35.50 112 GLY A C 1
ATOM 905 O O . GLY A 1 112 ? 37.694 -4.950 -8.340 1.00 35.50 112 GLY A O 1
ATOM 906 N N . ARG A 1 113 ? 39.068 -6.506 -9.206 1.00 34.28 113 ARG A N 1
ATOM 907 C CA . ARG A 1 113 ? 39.574 -7.011 -7.918 1.00 34.28 113 ARG A CA 1
ATOM 908 C C . ARG A 1 113 ? 40.859 -6.256 -7.574 1.00 34.28 113 ARG A C 1
ATOM 910 O O . ARG A 1 113 ? 41.790 -6.249 -8.370 1.00 34.28 113 ARG A O 1
ATOM 917 N N . LEU A 1 114 ? 40.859 -5.644 -6.393 1.00 35.09 114 LEU A N 1
ATOM 918 C CA . LEU A 1 114 ? 41.989 -4.983 -5.738 1.00 35.09 114 LEU A CA 1
ATOM 919 C C . LEU A 1 114 ? 43.266 -5.844 -5.766 1.00 35.09 114 LEU A C 1
ATOM 921 O O . LEU A 1 114 ? 43.215 -7.020 -5.392 1.00 35.09 114 LEU A O 1
ATOM 925 N N . GLN A 1 115 ? 44.388 -5.214 -6.117 1.00 38.84 115 GLN A N 1
ATOM 926 C CA . GLN A 1 115 ? 45.675 -5.374 -5.437 1.00 38.84 115 GLN A CA 1
ATOM 927 C C . GLN A 1 115 ? 46.238 -3.986 -5.150 1.00 38.84 115 GLN A C 1
ATOM 929 O O . GLN A 1 115 ? 46.077 -3.109 -6.030 1.00 38.84 115 GLN A O 1
#

Sequence (115 aa):
MAHAPGHPLTEGKRPYEFQHRVVFYDTNGVGPFECHWCGVEVDFSNMHIDHHDNDKTNNTPGNLLPSCPHCNMNRPRRERYLRFRDAFRKTIVDDDGVSEAILAQLTDRTTGRLQ

Foldseek 3Di:
DDQAPPDPVQVVHHSDDQPLVVLQCVVPNFDQDAAPPPGDTDTPVFWDFAQCVNDSVPSDNVRTTTHGPVCRVCVVVVVVVVVVVVVVVVVVVVPDDDDCVVVVVVVVVPPDDDD